Protein AF-A0A835LEV2-F1 (afdb_monomer)

InterPro domains:
  IPR011990 Tetratricopeptide-like helical domain superfamily [G3DSA:1.25.40.10] (26-145)
  IPR011990 Tetratricopeptide-like helical domain superfamily [SSF48452] (27-133)
  IPR044534 TPR repeat-containing thioredoxin TTL1-4 [PTHR46050] (74-145)

Mean predicted aligned error: 13.08 Å

Structure (mmCIF, N/CA/C/O backbone):
data_AF-A0A835LEV2-F1
#
_entry.id   AF-A0A835LEV2-F1
#
loop_
_atom_site.group_PDB
_atom_site.id
_atom_site.type_symbol
_atom_site.label_atom_id
_atom_site.label_alt_id
_atom_site.label_comp_id
_atom_site.label_asym_id
_atom_site.label_entity_id
_atom_site.label_seq_id
_atom_site.pdbx_PDB_ins_code
_atom_site.Cartn_x
_atom_site.Cartn_y
_atom_site.Cartn_z
_atom_site.occupancy
_atom_site.B_iso_or_equiv
_atom_site.auth_seq_id
_atom_site.auth_comp_id
_atom_site.auth_asym_id
_atom_site.auth_atom_id
_atom_site.pdbx_PDB_model_num
ATOM 1 N N . MET A 1 1 ? 28.311 8.799 1.403 1.00 35.75 1 MET A N 1
ATOM 2 C CA . MET A 1 1 ? 28.488 9.970 0.512 1.00 35.75 1 MET A CA 1
ATOM 3 C C . MET A 1 1 ? 27.848 9.750 -0.874 1.00 35.75 1 MET A C 1
ATOM 5 O O . MET A 1 1 ? 28.375 10.247 -1.851 1.00 35.75 1 MET A O 1
ATOM 9 N N . TYR A 1 2 ? 26.713 9.033 -0.973 1.00 31.73 2 TYR A N 1
ATOM 10 C CA . TYR A 1 2 ? 26.014 8.733 -2.245 1.00 31.73 2 TYR A CA 1
ATOM 11 C C . TYR A 1 2 ? 24.550 9.240 -2.281 1.00 31.73 2 TYR A C 1
ATOM 13 O O . TYR A 1 2 ? 23.888 9.158 -3.307 1.00 31.73 2 TYR A O 1
ATOM 21 N N . ASP A 1 3 ? 24.038 9.794 -1.174 1.00 36.94 3 ASP A N 1
ATOM 22 C CA . ASP A 1 3 ? 22.615 10.151 -0.994 1.00 36.94 3 ASP A CA 1
ATOM 23 C C . ASP A 1 3 ? 22.263 11.547 -1.566 1.00 36.94 3 ASP A C 1
ATOM 25 O O . ASP A 1 3 ? 21.181 11.780 -2.104 1.00 36.94 3 ASP A O 1
ATOM 29 N N . ILE A 1 4 ? 23.213 12.491 -1.526 1.00 36.19 4 ILE A N 1
ATOM 30 C CA . ILE A 1 4 ? 22.995 13.886 -1.957 1.00 36.19 4 ILE A CA 1
ATOM 31 C C . ILE A 1 4 ? 22.944 14.021 -3.487 1.00 36.19 4 ILE A C 1
ATOM 33 O O . ILE A 1 4 ? 22.149 14.815 -3.999 1.00 36.19 4 ILE A O 1
ATOM 37 N N . ASP A 1 5 ? 23.733 13.233 -4.223 1.00 34.56 5 ASP A N 1
ATOM 38 C CA . ASP A 1 5 ? 23.738 13.273 -5.693 1.00 34.56 5 ASP A CA 1
ATOM 39 C C . ASP A 1 5 ? 22.476 12.656 -6.295 1.00 34.56 5 ASP A C 1
ATOM 41 O O . ASP A 1 5 ? 21.936 13.191 -7.262 1.00 34.56 5 ASP A O 1
ATOM 45 N N . ILE A 1 6 ? 21.923 11.612 -5.668 1.00 45.41 6 ILE A N 1
ATOM 46 C CA . ILE A 1 6 ? 20.635 11.037 -6.070 1.00 45.41 6 ILE A CA 1
ATOM 47 C C . ILE A 1 6 ? 19.524 12.078 -5.901 1.00 45.41 6 ILE A C 1
ATOM 49 O O . ILE A 1 6 ? 18.761 12.320 -6.833 1.00 45.41 6 ILE A O 1
ATOM 53 N N . ARG A 1 7 ? 19.460 12.775 -4.758 1.00 41.97 7 ARG A N 1
ATOM 54 C CA . ARG A 1 7 ? 18.449 13.826 -4.534 1.00 41.97 7 ARG A CA 1
ATOM 55 C C . ARG A 1 7 ? 18.579 14.995 -5.512 1.00 41.97 7 ARG A C 1
ATOM 57 O O . ARG A 1 7 ? 17.553 15.514 -5.951 1.00 41.97 7 ARG A O 1
ATOM 64 N N . ARG A 1 8 ? 19.801 15.397 -5.884 1.00 39.62 8 ARG A N 1
ATOM 65 C CA . ARG A 1 8 ? 20.047 16.450 -6.890 1.00 39.62 8 ARG A CA 1
ATOM 66 C C . ARG A 1 8 ? 19.663 16.020 -8.305 1.00 39.62 8 ARG A C 1
ATOM 68 O O . ARG A 1 8 ? 19.057 16.819 -9.020 1.00 39.62 8 ARG A O 1
ATOM 75 N N . ASP A 1 9 ? 19.956 14.782 -8.697 1.00 43.81 9 ASP A N 1
ATOM 76 C CA . ASP A 1 9 ? 19.604 14.259 -10.023 1.00 43.81 9 ASP A CA 1
ATOM 77 C C . ASP A 1 9 ? 18.089 13.994 -10.144 1.00 43.81 9 ASP A C 1
ATOM 79 O O . ASP A 1 9 ? 17.478 14.294 -11.172 1.00 43.81 9 ASP A O 1
ATOM 83 N N . ILE A 1 10 ? 17.441 13.567 -9.050 1.00 49.19 10 ILE A N 1
ATOM 84 C CA . ILE A 1 10 ? 15.976 13.514 -8.914 1.00 49.19 10 ILE A CA 1
ATOM 85 C C . ILE A 1 10 ? 15.374 14.915 -9.059 1.00 49.19 10 ILE A C 1
ATOM 87 O O . ILE A 1 10 ? 14.420 15.077 -9.811 1.00 49.19 10 ILE A O 1
ATOM 91 N N . PHE A 1 11 ? 15.925 15.941 -8.399 1.00 43.81 11 PHE A N 1
ATOM 92 C CA . PHE A 1 11 ? 15.423 17.319 -8.511 1.00 43.81 11 PHE A CA 1
ATOM 93 C C . PHE A 1 11 ? 15.588 17.904 -9.922 1.00 43.81 11 PHE A C 1
ATOM 95 O O . PHE A 1 11 ? 14.694 18.596 -10.407 1.00 43.81 11 PHE A O 1
ATOM 102 N N . ARG A 1 12 ? 16.694 17.598 -10.615 1.00 47.16 12 ARG A N 1
ATOM 103 C CA . ARG A 1 12 ? 16.888 17.995 -12.021 1.00 47.16 12 ARG A CA 1
ATOM 104 C C . ARG A 1 12 ? 15.892 17.303 -12.953 1.00 47.16 12 ARG A C 1
ATOM 106 O O . ARG A 1 12 ? 15.318 17.961 -13.815 1.00 47.16 12 ARG A O 1
ATOM 113 N N . ARG A 1 13 ? 15.627 16.007 -12.757 1.00 47.91 13 ARG A N 1
ATOM 114 C CA . ARG A 1 13 ? 14.626 15.248 -13.536 1.00 47.91 13 ARG A CA 1
ATOM 115 C C . ARG A 1 13 ? 13.181 15.642 -13.203 1.00 47.91 13 ARG A C 1
ATOM 117 O O . ARG A 1 13 ? 12.327 15.600 -14.088 1.00 47.91 13 ARG A O 1
ATOM 124 N N . ARG A 1 14 ? 12.926 16.092 -11.966 1.00 45.78 14 ARG A N 1
ATOM 125 C CA . ARG A 1 14 ? 11.631 16.587 -11.461 1.00 45.78 14 ARG A CA 1
ATOM 126 C C . ARG A 1 14 ? 11.100 17.780 -12.258 1.00 45.78 14 ARG A C 1
ATOM 128 O O . ARG A 1 14 ? 9.903 17.845 -12.500 1.00 45.78 14 ARG A O 1
ATOM 135 N N . PHE A 1 15 ? 11.972 18.673 -12.733 1.00 41.31 15 PHE A N 1
ATOM 136 C CA . PHE A 1 15 ? 11.561 19.824 -13.551 1.00 41.31 15 PHE A CA 1
ATOM 137 C C . PHE A 1 15 ? 11.332 19.492 -15.031 1.00 41.31 15 PHE A C 1
ATOM 139 O O . PHE A 1 15 ? 10.466 20.092 -15.671 1.00 41.31 15 PHE A O 1
ATOM 146 N N . VAL A 1 16 ? 12.080 18.530 -15.580 1.00 47.47 16 VAL A N 1
ATOM 147 C CA . VAL A 1 16 ? 12.053 18.250 -17.024 1.00 47.47 16 VAL A CA 1
ATOM 148 C C . VAL A 1 16 ? 10.757 17.549 -17.451 1.00 47.47 16 VAL A C 1
ATOM 150 O O . VAL A 1 16 ? 10.232 17.860 -18.514 1.00 47.47 16 VAL A O 1
ATOM 153 N N . CYS A 1 17 ? 10.181 16.663 -16.629 1.00 46.12 17 CYS A N 1
ATOM 154 C CA . CYS A 1 17 ? 8.936 15.965 -16.995 1.00 46.12 17 CYS A CA 1
ATOM 155 C C . CYS A 1 17 ? 7.654 16.730 -16.627 1.00 46.12 17 CYS A C 1
ATOM 157 O O . CYS A 1 17 ? 6.663 16.635 -17.346 1.00 46.12 17 CYS A O 1
ATOM 159 N N . GLN A 1 18 ? 7.651 17.502 -15.535 1.00 43.34 18 GLN A N 1
ATOM 160 C CA . GLN A 1 18 ? 6.426 18.153 -15.050 1.00 43.34 18 GLN A CA 1
ATOM 161 C C . GLN A 1 18 ? 6.007 19.360 -15.909 1.00 43.34 18 GLN A C 1
ATOM 163 O O . GLN A 1 18 ? 4.834 19.714 -15.935 1.00 43.34 18 GLN A O 1
ATOM 168 N N . SER A 1 19 ? 6.951 19.953 -16.651 1.00 44.16 19 SER A N 1
ATOM 169 C CA . SER A 1 19 ? 6.723 21.181 -17.427 1.00 44.16 19 SER A CA 1
ATOM 170 C C . SER A 1 19 ? 6.266 20.941 -18.877 1.00 44.16 19 SER A C 1
ATOM 172 O O . SER A 1 19 ? 5.776 21.874 -19.501 1.00 44.16 19 SER A O 1
ATOM 174 N N . TYR A 1 20 ? 6.413 19.725 -19.428 1.00 43.41 20 TYR A N 1
ATOM 175 C CA . TYR A 1 20 ? 6.195 19.460 -20.867 1.00 43.41 20 TYR A CA 1
ATOM 176 C C . TYR A 1 20 ? 5.269 18.271 -21.205 1.00 43.41 20 TYR A C 1
ATOM 178 O O . TYR A 1 20 ? 4.900 18.103 -22.365 1.00 43.41 20 TYR A O 1
ATOM 186 N N . CYS A 1 21 ? 4.834 17.456 -20.237 1.00 46.91 21 CYS A N 1
ATOM 187 C CA . CYS A 1 21 ? 4.150 16.184 -20.523 1.00 46.91 21 CYS A CA 1
ATOM 188 C C . CYS A 1 21 ? 2.618 16.210 -20.371 1.00 46.91 21 CYS A C 1
ATOM 190 O O . CYS A 1 21 ? 2.044 15.260 -19.852 1.00 46.91 21 CYS A O 1
ATOM 192 N N . ASN A 1 22 ? 1.932 17.239 -20.877 1.00 47.41 22 ASN A N 1
ATOM 193 C CA . ASN A 1 22 ? 0.489 17.119 -21.152 1.00 47.41 22 ASN A CA 1
ATOM 194 C C . ASN A 1 22 ? 0.205 16.574 -22.570 1.00 47.41 22 ASN A C 1
ATOM 196 O O . ASN A 1 22 ? -0.960 16.455 -22.940 1.00 47.41 22 ASN A O 1
ATOM 200 N N . HIS A 1 23 ? 1.243 16.245 -23.362 1.00 42.75 23 HIS A N 1
ATOM 201 C CA . HIS A 1 23 ? 1.112 15.740 -24.743 1.00 42.75 23 HIS A CA 1
ATOM 202 C C . HIS A 1 23 ? 2.239 14.795 -25.227 1.00 42.75 23 HIS A C 1
ATOM 204 O O . HIS A 1 23 ? 2.373 14.569 -26.428 1.00 42.75 23 HIS A O 1
ATOM 210 N N . CYS A 1 24 ? 3.068 14.216 -24.348 1.00 47.19 24 CYS A N 1
ATOM 211 C CA . CYS A 1 24 ? 4.114 13.293 -24.805 1.00 47.19 24 CYS A CA 1
ATOM 212 C C . CYS A 1 24 ? 3.529 11.913 -25.136 1.00 47.19 24 CYS A C 1
ATOM 214 O O . CYS A 1 24 ? 3.292 11.092 -24.257 1.00 47.19 24 CYS A O 1
ATOM 216 N N . THR A 1 25 ? 3.368 11.649 -26.429 1.00 43.78 25 THR A N 1
ATOM 217 C CA . THR A 1 25 ? 2.962 10.377 -27.047 1.00 43.78 25 THR A CA 1
ATOM 218 C C . THR A 1 25 ? 4.015 9.260 -26.941 1.00 43.78 25 THR A C 1
ATOM 220 O O . THR A 1 25 ? 3.935 8.277 -27.673 1.00 43.78 25 THR A O 1
ATOM 223 N N . LEU A 1 26 ? 5.018 9.390 -26.062 1.00 51.50 26 LEU A N 1
ATOM 224 C CA . LEU A 1 26 ? 6.100 8.416 -25.905 1.00 51.50 26 LEU A CA 1
ATOM 225 C C . LEU A 1 26 ? 6.122 7.877 -24.473 1.00 51.50 26 LEU A C 1
ATOM 227 O O . LEU A 1 26 ? 6.855 8.347 -23.600 1.00 51.50 26 LEU A O 1
ATOM 231 N N . ASP A 1 27 ? 5.269 6.889 -24.249 1.00 60.62 27 ASP A N 1
ATOM 232 C CA . ASP A 1 27 ? 5.174 6.128 -23.014 1.00 60.62 27 ASP A CA 1
ATOM 233 C C . ASP A 1 27 ? 6.390 5.191 -22.883 1.00 60.62 27 ASP A C 1
ATOM 235 O O . ASP A 1 27 ? 6.358 4.034 -23.288 1.00 60.62 27 ASP A O 1
ATOM 239 N N . ASN A 1 28 ? 7.519 5.735 -22.414 1.00 69.62 28 ASN A N 1
ATOM 240 C CA . ASN A 1 28 ? 8.794 5.020 -22.303 1.00 69.62 28 ASN A CA 1
ATOM 241 C C . ASN A 1 28 ? 9.143 4.700 -20.835 1.00 69.62 28 ASN A C 1
ATOM 243 O O . ASN A 1 28 ? 8.788 5.453 -19.920 1.00 69.62 28 ASN A O 1
ATOM 247 N N . ALA A 1 29 ? 9.913 3.631 -20.604 1.00 72.50 29 ALA A N 1
ATOM 248 C CA . ALA A 1 29 ? 10.296 3.145 -19.273 1.00 72.50 29 ALA A CA 1
ATOM 249 C C . ALA A 1 29 ? 10.972 4.229 -18.404 1.00 72.50 29 ALA A C 1
ATOM 251 O O . ALA A 1 29 ? 10.763 4.305 -17.191 1.00 72.50 29 ALA A O 1
ATOM 252 N N . ALA A 1 30 ? 11.729 5.142 -19.024 1.00 72.56 30 ALA A N 1
ATOM 253 C CA . ALA A 1 30 ? 12.369 6.265 -18.338 1.00 72.56 30 ALA A CA 1
ATOM 254 C C . ALA A 1 30 ? 11.368 7.288 -17.761 1.00 72.56 30 ALA A C 1
ATOM 256 O O . ALA A 1 30 ? 11.570 7.781 -16.648 1.00 72.56 30 ALA A O 1
ATOM 257 N N . CYS A 1 31 ? 10.289 7.600 -18.487 1.00 73.56 31 CYS A N 1
ATOM 258 C CA . CYS A 1 31 ? 9.261 8.549 -18.046 1.00 73.56 31 CYS A CA 1
ATOM 259 C C . CYS A 1 31 ? 8.476 7.985 -16.860 1.00 73.56 31 CYS A C 1
ATOM 261 O O . CYS A 1 31 ? 8.312 8.673 -15.850 1.00 73.56 31 CYS A O 1
ATOM 263 N N . ARG A 1 32 ? 8.082 6.709 -16.943 1.00 74.44 32 ARG A N 1
ATOM 264 C CA . ARG A 1 32 ? 7.450 5.988 -15.831 1.00 74.44 32 ARG A CA 1
ATOM 265 C C . ARG A 1 32 ? 8.350 5.914 -14.600 1.00 74.44 32 ARG A C 1
ATOM 267 O O . ARG A 1 32 ? 7.905 6.237 -13.507 1.00 74.44 32 ARG A O 1
ATOM 274 N N . SER A 1 33 ? 9.639 5.617 -14.772 1.00 70.81 33 SER A N 1
ATOM 275 C CA . SER A 1 33 ? 10.604 5.603 -13.662 1.00 70.81 33 SER A CA 1
ATOM 276 C C . SER A 1 33 ? 10.750 6.974 -12.979 1.00 70.81 33 SER A C 1
ATOM 278 O O . SER A 1 33 ? 10.797 7.057 -11.752 1.00 70.81 33 SER A O 1
ATOM 280 N N . ASN A 1 34 ? 10.764 8.071 -13.745 1.00 76.19 34 ASN A N 1
ATOM 281 C CA . ASN A 1 34 ? 10.804 9.424 -13.177 1.00 76.19 34 ASN A CA 1
ATOM 282 C C . ASN A 1 34 ? 9.485 9.797 -12.462 1.00 76.19 34 ASN A C 1
ATOM 284 O O . ASN A 1 34 ? 9.509 10.500 -11.443 1.00 76.19 34 ASN A O 1
ATOM 288 N N . ARG A 1 35 ? 8.338 9.322 -12.970 1.00 78.12 35 ARG A N 1
ATOM 289 C CA . ARG A 1 35 ? 7.024 9.484 -12.328 1.00 78.12 35 ARG A CA 1
ATOM 290 C C . ARG A 1 35 ? 6.966 8.716 -11.008 1.00 78.12 35 ARG A C 1
ATOM 292 O O . ARG A 1 35 ? 6.646 9.325 -9.990 1.00 78.12 35 ARG A O 1
ATOM 299 N N . ALA A 1 36 ? 7.409 7.459 -10.996 1.00 76.81 36 ALA A N 1
ATOM 300 C CA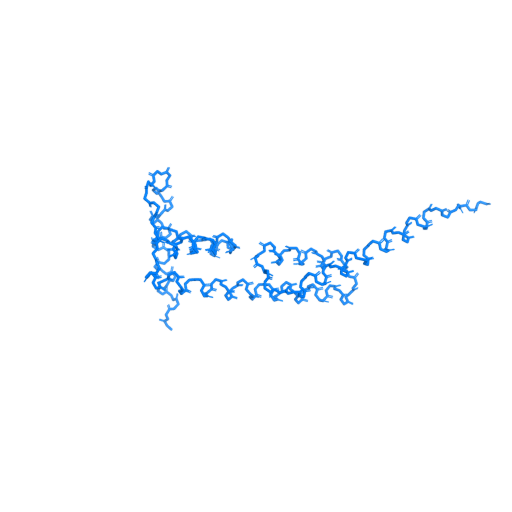 . ALA A 1 36 ? 7.518 6.638 -9.795 1.00 76.81 36 ALA A CA 1
ATOM 301 C C . ALA A 1 36 ? 8.372 7.313 -8.712 1.00 76.81 36 ALA A C 1
ATOM 303 O O . ALA A 1 36 ? 7.929 7.450 -7.576 1.00 76.81 36 ALA A O 1
ATOM 304 N N . ALA A 1 37 ? 9.547 7.848 -9.066 1.00 75.75 37 ALA A N 1
ATOM 305 C CA . ALA A 1 37 ? 10.391 8.584 -8.119 1.00 75.75 37 ALA A CA 1
ATOM 306 C C . ALA A 1 37 ? 9.681 9.812 -7.513 1.00 75.75 37 ALA A C 1
ATOM 308 O O . ALA A 1 37 ? 9.805 10.090 -6.319 1.00 75.75 37 ALA A O 1
ATOM 309 N N . SER A 1 38 ? 8.907 10.542 -8.320 1.00 76.38 38 SER A N 1
ATOM 310 C CA . 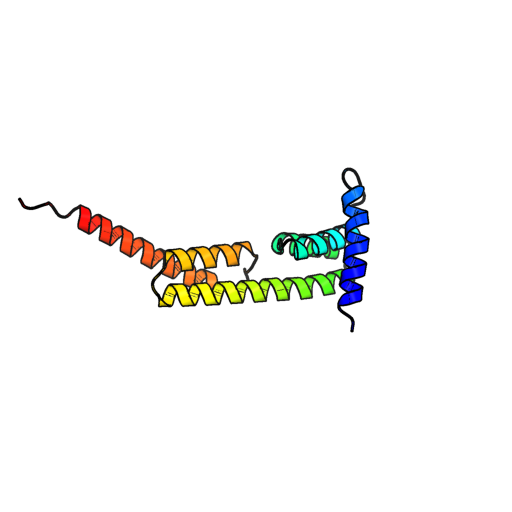SER A 1 38 ? 8.131 11.696 -7.849 1.00 76.38 38 SER A CA 1
ATOM 311 C C . SER A 1 38 ? 6.989 11.270 -6.921 1.00 76.38 38 SER A C 1
ATOM 313 O O . SER A 1 38 ? 6.770 11.906 -5.890 1.00 76.38 38 SER A O 1
ATOM 315 N N . LEU A 1 39 ? 6.299 10.176 -7.252 1.00 76.00 39 LEU A N 1
ATOM 316 C CA . LEU A 1 39 ? 5.222 9.598 -6.449 1.00 76.00 39 LEU A CA 1
ATOM 317 C C . LEU A 1 39 ? 5.727 9.075 -5.099 1.00 76.00 39 LEU A C 1
ATOM 319 O O . LEU A 1 39 ? 5.064 9.300 -4.088 1.00 76.00 39 LEU A O 1
ATOM 323 N N . THR A 1 40 ? 6.928 8.490 -5.051 1.00 72.44 40 THR A N 1
ATOM 324 C CA . THR A 1 40 ? 7.581 8.082 -3.797 1.00 72.44 40 THR A CA 1
ATOM 325 C C . THR A 1 40 ? 7.795 9.272 -2.865 1.00 72.44 40 THR A C 1
ATOM 327 O O . THR A 1 40 ? 7.475 9.190 -1.683 1.00 72.44 40 THR A O 1
ATOM 330 N N . VAL A 1 41 ? 8.254 10.418 -3.388 1.00 74.31 41 VAL A N 1
ATOM 331 C CA . VAL A 1 41 ? 8.414 11.646 -2.583 1.00 74.31 41 VAL A CA 1
ATOM 332 C C . VAL A 1 41 ? 7.065 12.232 -2.146 1.00 74.31 41 VAL A C 1
ATOM 334 O O . VAL A 1 41 ? 6.988 12.875 -1.104 1.00 74.31 41 VAL A O 1
ATOM 337 N N . LEU A 1 42 ? 5.998 12.013 -2.916 1.00 73.81 42 LEU A N 1
ATOM 338 C CA . LEU A 1 42 ? 4.634 12.410 -2.550 1.00 73.81 42 LEU A CA 1
ATOM 339 C C . LEU A 1 42 ? 3.950 11.423 -1.586 1.00 73.81 42 LEU A C 1
ATOM 341 O O . LEU A 1 42 ? 2.811 11.661 -1.197 1.00 73.81 42 LEU A O 1
ATOM 345 N N . GLY A 1 43 ? 4.605 10.316 -1.217 1.00 72.06 43 GLY A N 1
ATOM 346 C CA . GLY A 1 43 ? 4.029 9.272 -0.363 1.00 72.06 43 GLY A CA 1
ATOM 347 C C . GLY A 1 43 ? 2.997 8.375 -1.061 1.00 72.06 43 GLY A C 1
ATOM 348 O O . GLY A 1 43 ? 2.365 7.548 -0.411 1.00 72.06 43 GLY A O 1
ATOM 349 N N . ARG A 1 44 ? 2.830 8.491 -2.385 1.00 76.44 44 ARG A N 1
ATOM 350 C CA . ARG A 1 44 ? 1.893 7.686 -3.193 1.00 76.44 44 ARG A CA 1
ATOM 351 C C . ARG A 1 44 ? 2.557 6.392 -3.663 1.00 76.44 44 ARG A C 1
ATOM 353 O O . ARG A 1 44 ? 2.771 6.170 -4.852 1.00 76.44 44 ARG A O 1
ATOM 360 N N . LEU A 1 45 ? 2.924 5.546 -2.704 1.00 77.69 45 LEU A N 1
ATOM 361 C CA . LEU A 1 45 ? 3.796 4.391 -2.943 1.00 77.69 45 LEU A CA 1
ATOM 362 C C . LEU A 1 45 ? 3.150 3.315 -3.822 1.00 77.69 45 LEU A C 1
ATOM 364 O O . LEU A 1 45 ? 3.824 2.764 -4.684 1.00 77.69 45 LEU A O 1
ATOM 368 N N . ALA A 1 46 ? 1.851 3.055 -3.657 1.00 77.44 46 ALA A N 1
ATOM 369 C CA . ALA A 1 46 ? 1.138 2.053 -4.453 1.00 77.44 46 ALA A CA 1
ATOM 370 C C . ALA A 1 46 ? 1.162 2.376 -5.959 1.00 77.44 46 ALA A C 1
ATOM 372 O O . ALA A 1 46 ? 1.361 1.495 -6.793 1.00 77.44 46 ALA A O 1
ATOM 373 N N . GLU A 1 47 ? 1.012 3.652 -6.316 1.00 78.31 47 GLU A N 1
ATOM 374 C CA . GLU A 1 47 ? 1.095 4.099 -7.710 1.00 78.31 47 GLU A CA 1
ATOM 375 C C . GLU A 1 47 ? 2.533 4.095 -8.221 1.00 78.31 47 GLU A C 1
ATOM 377 O O . GLU A 1 47 ? 2.774 3.707 -9.360 1.00 78.31 47 GLU A O 1
ATOM 382 N N . ALA A 1 48 ? 3.499 4.442 -7.365 1.00 80.06 48 ALA A N 1
ATOM 383 C CA . ALA A 1 48 ? 4.910 4.331 -7.709 1.00 80.06 48 ALA A CA 1
ATOM 384 C C . ALA A 1 48 ? 5.318 2.877 -8.024 1.00 80.06 48 ALA A C 1
ATOM 386 O O . ALA A 1 48 ? 6.132 2.665 -8.921 1.00 80.06 48 ALA A O 1
ATOM 387 N N . VAL A 1 49 ? 4.748 1.880 -7.328 1.00 81.25 49 VAL A N 1
ATOM 388 C CA . VAL A 1 49 ? 5.044 0.455 -7.575 1.00 81.25 49 VAL A CA 1
ATOM 389 C C . VAL A 1 49 ? 4.521 0.067 -8.946 1.00 81.25 49 VAL A C 1
ATOM 391 O O . VAL A 1 49 ? 5.283 -0.436 -9.763 1.00 81.25 49 VAL A O 1
ATOM 394 N N . ARG A 1 50 ? 3.258 0.401 -9.230 1.00 81.88 50 ARG A N 1
ATOM 395 C CA . ARG A 1 50 ? 2.640 0.134 -10.531 1.00 81.88 50 ARG A CA 1
ATOM 396 C C . ARG A 1 50 ? 3.409 0.761 -11.691 1.00 81.88 50 ARG A C 1
ATOM 398 O O . ARG A 1 50 ? 3.612 0.114 -12.711 1.00 81.88 50 ARG A O 1
ATOM 405 N N . ASP A 1 51 ? 3.847 2.007 -11.532 1.00 79.50 51 ASP A N 1
ATOM 406 C CA . ASP A 1 51 ? 4.639 2.701 -12.548 1.00 79.50 51 ASP A CA 1
ATOM 407 C C . ASP A 1 51 ? 5.976 2.011 -12.810 1.00 79.50 51 ASP A C 1
ATOM 409 O O . ASP A 1 51 ? 6.424 1.932 -13.956 1.00 79.50 51 ASP A O 1
ATOM 413 N N . CYS A 1 52 ? 6.622 1.519 -11.754 1.00 79.75 52 CYS A N 1
ATOM 414 C CA . CYS A 1 52 ? 7.841 0.742 -11.881 1.00 79.75 52 CYS A CA 1
ATOM 415 C C . CYS A 1 52 ? 7.582 -0.622 -12.537 1.00 79.75 52 CYS A C 1
ATOM 417 O O . CYS A 1 52 ? 8.349 -0.996 -13.417 1.00 79.75 52 CYS A O 1
ATOM 419 N N . ASP A 1 53 ? 6.503 -1.329 -12.194 1.00 83.06 53 ASP A N 1
ATOM 420 C CA . ASP A 1 53 ? 6.145 -2.612 -12.817 1.00 83.06 53 ASP A CA 1
ATOM 421 C C . ASP A 1 53 ? 5.871 -2.456 -14.320 1.00 83.06 53 ASP A C 1
ATOM 423 O O . ASP A 1 53 ? 6.396 -3.211 -15.139 1.00 83.06 53 ASP A O 1
ATOM 427 N N . GLU A 1 54 ? 5.121 -1.422 -14.710 1.00 82.75 54 GLU A N 1
ATOM 428 C CA . GLU A 1 54 ? 4.902 -1.091 -16.122 1.00 82.75 54 GLU A CA 1
ATOM 429 C C . GLU A 1 54 ? 6.219 -0.705 -16.824 1.00 82.75 54 GLU A C 1
ATOM 431 O O . GLU A 1 54 ? 6.419 -1.024 -17.996 1.00 82.75 54 GLU A O 1
ATOM 436 N N . ALA A 1 55 ? 7.153 -0.055 -16.121 1.00 81.62 55 ALA A N 1
ATOM 437 C CA . ALA A 1 55 ? 8.473 0.253 -16.669 1.00 81.62 55 ALA A CA 1
ATOM 438 C C . ALA A 1 55 ? 9.342 -1.003 -16.871 1.00 81.62 55 ALA A C 1
ATOM 440 O O . ALA A 1 55 ? 10.046 -1.068 -17.878 1.00 81.62 55 ALA A O 1
ATOM 441 N N . VAL A 1 56 ? 9.272 -1.997 -15.973 1.00 83.31 56 VAL A N 1
ATOM 442 C CA . VAL A 1 56 ? 9.920 -3.312 -16.170 1.00 83.31 56 VAL A CA 1
ATOM 443 C C . VAL A 1 56 ? 9.306 -4.036 -17.360 1.00 83.31 56 VAL A C 1
ATOM 445 O O . VAL A 1 56 ? 10.027 -4.662 -18.131 1.00 83.31 56 VAL A O 1
ATOM 448 N N . TRP A 1 57 ? 7.985 -3.948 -17.521 1.00 83.75 57 TRP A N 1
ATOM 449 C CA . TRP A 1 57 ? 7.296 -4.590 -18.636 1.00 83.75 57 TRP A CA 1
ATOM 450 C C . TRP A 1 57 ? 7.732 -4.016 -19.991 1.00 83.75 57 TRP A C 1
ATOM 452 O O . TRP A 1 57 ? 7.905 -4.766 -20.948 1.00 83.75 57 TRP A O 1
ATOM 462 N N . LEU A 1 58 ? 7.960 -2.700 -20.060 1.00 80.56 58 LEU A N 1
ATOM 463 C CA . LEU A 1 58 ? 8.482 -2.042 -21.258 1.00 80.56 58 LEU A CA 1
ATOM 464 C C . LEU A 1 58 ? 9.955 -2.361 -21.538 1.00 80.56 58 LEU A C 1
ATOM 466 O O . LEU A 1 58 ? 10.317 -2.588 -22.691 1.00 80.56 58 LEU A O 1
ATOM 470 N N . ASP A 1 59 ? 10.806 -2.326 -20.511 1.00 79.94 59 ASP A N 1
ATOM 471 C CA . ASP A 1 59 ? 12.234 -2.620 -20.639 1.00 79.94 59 ASP A CA 1
ATOM 472 C C . ASP A 1 59 ? 12.728 -3.471 -19.458 1.00 79.94 59 ASP A C 1
ATOM 474 O O . ASP A 1 59 ? 13.149 -2.940 -18.420 1.00 79.94 59 ASP A O 1
ATOM 478 N N . PRO A 1 60 ? 12.740 -4.806 -19.622 1.00 78.81 60 PRO A N 1
ATOM 479 C CA . PRO A 1 60 ? 13.228 -5.721 -18.595 1.00 78.81 60 PRO A CA 1
ATOM 480 C C . PRO A 1 60 ? 14.713 -5.524 -18.256 1.00 78.81 60 PRO A C 1
ATOM 482 O O . PRO A 1 60 ? 15.145 -5.868 -17.152 1.00 78.81 60 PRO A O 1
ATOM 485 N N . GLY A 1 61 ? 15.498 -4.971 -19.191 1.00 81.75 61 GLY A N 1
ATOM 486 C CA . GLY A 1 61 ? 16.927 -4.704 -19.038 1.00 81.75 61 GLY A CA 1
ATOM 487 C C . GLY A 1 61 ? 17.232 -3.431 -18.250 1.00 81.75 61 GLY A C 1
ATOM 488 O O . GLY A 1 61 ? 18.395 -3.176 -17.916 1.00 81.75 61 GLY A O 1
ATOM 489 N N . TYR A 1 62 ? 16.214 -2.638 -17.903 1.00 76.69 62 TYR A N 1
ATOM 490 C CA . TYR A 1 62 ? 16.409 -1.365 -17.230 1.00 76.69 62 TYR A CA 1
ATOM 491 C C . TYR A 1 62 ? 16.742 -1.558 -15.743 1.00 76.69 62 TYR A C 1
ATOM 493 O O . TYR A 1 62 ? 15.894 -1.502 -14.850 1.00 76.69 62 TYR A O 1
ATOM 501 N N . SER A 1 63 ? 18.034 -1.739 -15.456 1.00 75.06 63 SER A N 1
ATOM 502 C C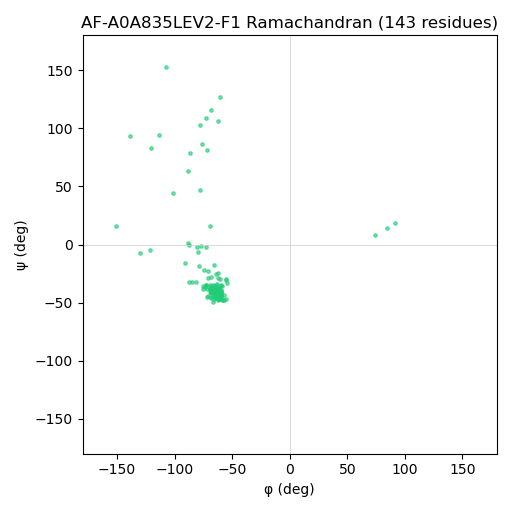A . SER A 1 63 ? 18.572 -2.073 -14.125 1.00 75.06 63 SER A CA 1
ATOM 503 C C . SER A 1 63 ? 18.161 -1.076 -13.038 1.00 75.06 63 SER A C 1
ATOM 505 O O . SER A 1 63 ? 18.016 -1.429 -11.868 1.00 75.06 63 SER A O 1
ATOM 507 N N . ARG A 1 64 ? 17.951 0.186 -13.426 1.00 72.12 64 ARG A N 1
ATOM 508 C CA . ARG A 1 64 ? 17.543 1.250 -12.511 1.00 72.12 64 ARG A CA 1
ATOM 509 C C . ARG A 1 64 ? 16.130 1.027 -11.965 1.00 72.12 64 ARG A C 1
ATOM 511 O O . ARG A 1 64 ? 15.897 1.347 -10.806 1.00 72.12 64 ARG A O 1
ATOM 518 N N . VAL A 1 65 ? 15.201 0.472 -12.749 1.00 74.06 65 VAL A N 1
ATOM 519 C CA . VAL A 1 65 ? 13.830 0.207 -12.272 1.00 74.06 65 VAL A CA 1
ATOM 520 C C . VAL A 1 65 ? 13.818 -0.901 -11.231 1.00 74.06 65 VAL A C 1
ATOM 522 O O . VAL A 1 65 ? 13.147 -0.754 -10.217 1.00 74.06 65 VAL A O 1
ATOM 525 N N . HIS A 1 66 ? 14.637 -1.938 -11.399 1.00 76.69 66 HIS A N 1
ATOM 526 C CA . HIS A 1 66 ? 14.798 -2.985 -10.383 1.00 76.69 66 HIS A CA 1
ATOM 527 C C . HIS A 1 66 ? 15.311 -2.426 -9.047 1.00 76.69 66 HIS A C 1
ATOM 529 O O . HIS A 1 66 ? 14.801 -2.782 -7.987 1.00 76.69 66 HIS A O 1
ATOM 535 N N . GLN A 1 67 ? 16.266 -1.486 -9.083 1.00 78.75 67 GLN A N 1
ATOM 536 C CA . GLN A 1 67 ? 16.731 -0.787 -7.876 1.00 78.75 67 GLN A CA 1
ATOM 537 C C . GLN A 1 67 ? 15.619 0.049 -7.221 1.00 78.75 67 GLN A C 1
ATOM 539 O O . GLN A 1 67 ? 15.478 0.040 -5.997 1.00 78.75 67 GLN A O 1
ATOM 544 N N . TRP A 1 68 ? 14.808 0.747 -8.023 1.00 77.94 68 TRP A N 1
ATOM 545 C CA . TRP A 1 68 ? 13.664 1.512 -7.522 1.00 77.9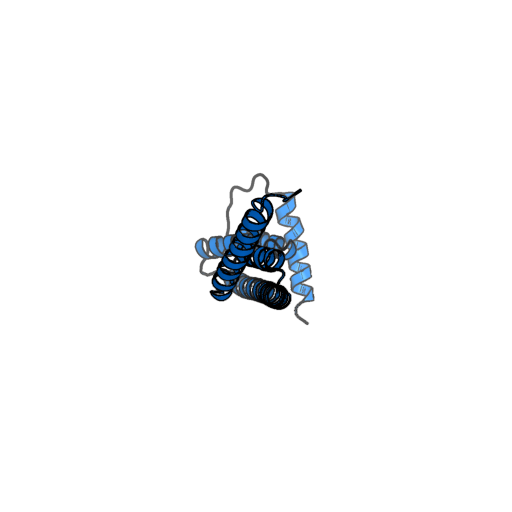4 68 TRP A CA 1
ATOM 546 C C . TRP A 1 68 ? 12.578 0.619 -6.923 1.00 77.94 68 TRP A C 1
ATOM 548 O O . TRP A 1 68 ? 12.082 0.940 -5.846 1.00 77.94 68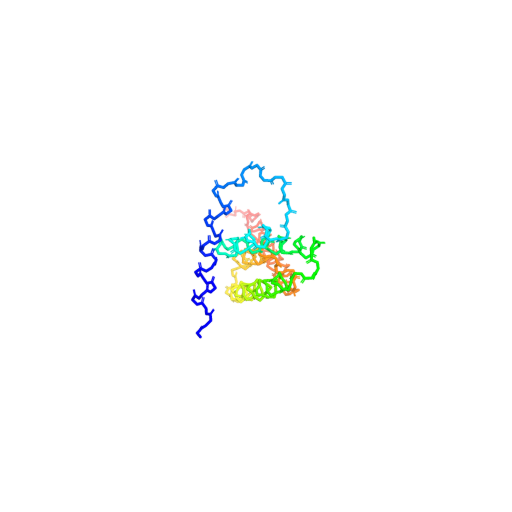 TRP A O 1
ATOM 558 N N . LEU A 1 69 ? 12.246 -0.504 -7.565 1.00 80.56 69 LEU A N 1
ATOM 559 C CA . LEU A 1 69 ? 11.289 -1.486 -7.048 1.00 80.56 69 LEU A CA 1
ATOM 560 C C . LEU A 1 69 ? 11.721 -2.018 -5.689 1.00 80.56 69 LEU A C 1
ATOM 562 O O . LEU A 1 69 ? 10.931 -1.990 -4.750 1.00 80.56 69 LEU A O 1
ATOM 566 N N . ALA A 1 70 ? 12.987 -2.421 -5.555 1.00 81.75 70 ALA A N 1
ATOM 567 C CA . ALA A 1 70 ? 13.522 -2.899 -4.286 1.00 81.75 70 ALA A CA 1
ATOM 568 C C . ALA A 1 70 ? 13.412 -1.831 -3.185 1.00 81.75 70 ALA A C 1
ATOM 570 O O . ALA A 1 70 ? 12.909 -2.107 -2.096 1.00 81.75 70 ALA A O 1
ATOM 571 N N . SER A 1 71 ? 13.820 -0.591 -3.476 1.00 81.94 71 SER A N 1
ATOM 572 C CA . SER A 1 71 ? 13.712 0.516 -2.518 1.00 81.94 71 SER A CA 1
ATOM 573 C C . SER A 1 71 ? 12.260 0.811 -2.131 1.00 81.94 71 SER A C 1
ATOM 575 O O . SER A 1 71 ? 11.976 1.105 -0.970 1.00 81.94 71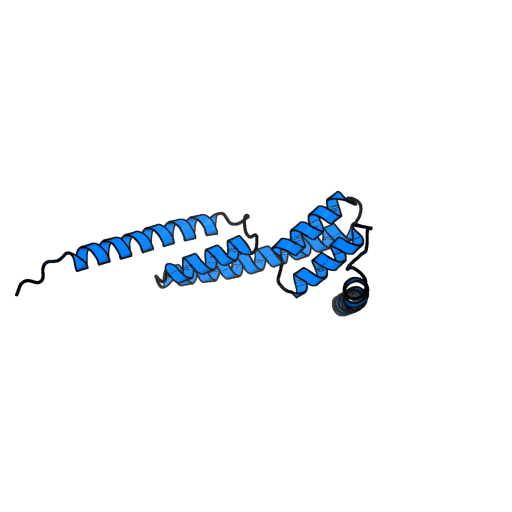 SER A O 1
ATOM 577 N N . LEU A 1 72 ? 11.341 0.723 -3.086 1.00 80.38 72 LEU A N 1
ATOM 578 C CA . LEU A 1 72 ? 9.935 1.026 -2.879 1.00 80.38 72 LEU A CA 1
ATOM 579 C C . LEU A 1 72 ? 9.202 -0.080 -2.113 1.00 80.38 72 LEU A C 1
ATOM 581 O O . LEU A 1 72 ? 8.388 0.209 -1.235 1.00 80.38 72 LEU A O 1
ATOM 585 N N . HIS A 1 73 ? 9.523 -1.341 -2.390 1.00 81.75 73 HIS A N 1
ATOM 586 C CA . HIS A 1 73 ? 9.056 -2.480 -1.605 1.00 81.75 73 HIS A CA 1
ATOM 587 C C . HIS A 1 73 ? 9.551 -2.398 -0.160 1.00 81.75 73 HIS A C 1
ATOM 589 O O . HIS A 1 73 ? 8.762 -2.555 0.762 1.00 81.75 73 HIS A O 1
ATOM 595 N N . LEU A 1 74 ? 10.819 -2.052 0.068 1.00 82.31 74 LEU A N 1
ATOM 596 C CA . LEU A 1 74 ? 11.321 -1.844 1.431 1.00 82.31 74 LEU A CA 1
ATOM 597 C C . LEU A 1 74 ? 10.553 -0.736 2.162 1.00 82.31 74 LEU A C 1
ATOM 599 O O . LEU A 1 74 ? 10.146 -0.915 3.307 1.00 82.31 74 LEU A O 1
ATOM 603 N N . HIS A 1 75 ? 10.299 0.388 1.490 1.00 81.31 75 HIS A N 1
ATOM 604 C CA . HIS A 1 75 ? 9.582 1.509 2.095 1.00 81.31 75 HIS A CA 1
ATOM 605 C C . HIS A 1 75 ? 8.112 1.177 2.408 1.00 81.31 75 HIS A C 1
ATOM 607 O O . HIS A 1 75 ? 7.597 1.548 3.462 1.00 81.31 75 HIS A O 1
ATOM 613 N N . THR A 1 76 ? 7.430 0.463 1.509 1.00 79.62 76 THR A N 1
ATOM 614 C CA . THR A 1 76 ? 6.048 0.002 1.734 1.00 79.62 76 THR A CA 1
ATOM 615 C C . THR A 1 76 ? 5.966 -1.018 2.866 1.00 79.62 76 THR A C 1
ATOM 617 O O . THR A 1 76 ? 5.090 -0.889 3.718 1.00 79.62 76 THR A O 1
ATOM 620 N N . LEU A 1 77 ? 6.905 -1.969 2.941 1.00 81.12 77 LEU A N 1
ATOM 621 C CA . LEU A 1 77 ? 6.996 -2.928 4.047 1.00 81.12 77 LEU A CA 1
ATOM 622 C C . LEU A 1 77 ? 7.212 -2.225 5.393 1.00 81.12 77 LEU A C 1
ATOM 624 O O . LEU A 1 77 ? 6.533 -2.546 6.362 1.00 81.12 77 LEU A O 1
ATOM 628 N N . GLN A 1 78 ? 8.103 -1.235 5.452 1.00 83.75 78 GLN A N 1
ATOM 629 C CA . GLN A 1 78 ? 8.406 -0.529 6.697 1.00 83.75 78 GLN A CA 1
ATOM 630 C C . GLN A 1 78 ? 7.226 0.317 7.199 1.00 83.75 78 GLN A C 1
ATOM 632 O O . GLN A 1 78 ? 6.937 0.342 8.396 1.00 83.75 78 GLN A O 1
ATOM 637 N N . LEU A 1 79 ? 6.499 0.976 6.291 1.00 80.69 79 LEU A N 1
ATOM 638 C CA . LEU A 1 79 ? 5.256 1.670 6.642 1.00 80.69 79 LEU A CA 1
ATOM 639 C C . LEU A 1 79 ? 4.172 0.699 7.101 1.00 80.69 79 LEU A C 1
ATOM 641 O O . LEU A 1 79 ? 3.492 0.961 8.091 1.00 80.69 79 LEU A O 1
ATOM 645 N N . ALA A 1 80 ? 4.020 -0.427 6.407 1.00 79.75 80 ALA A N 1
ATOM 646 C CA . ALA A 1 80 ? 3.065 -1.457 6.783 1.00 79.75 80 ALA A CA 1
ATOM 647 C C . ALA A 1 80 ? 3.342 -2.004 8.187 1.00 79.75 80 ALA A C 1
ATOM 649 O O . ALA A 1 80 ? 2.419 -2.119 8.989 1.00 79.75 80 ALA A O 1
ATOM 650 N N . GLU A 1 81 ? 4.606 -2.275 8.510 1.00 82.31 81 GLU A N 1
ATOM 651 C CA . GLU A 1 81 ? 5.024 -2.721 9.838 1.00 82.31 81 GLU A CA 1
ATOM 652 C C . GLU A 1 81 ? 4.728 -1.661 10.910 1.00 82.31 81 GLU A C 1
ATOM 654 O O . GLU A 1 81 ? 4.218 -1.978 11.985 1.00 82.31 81 GLU A O 1
ATOM 659 N N . GLN A 1 82 ? 4.960 -0.380 10.609 1.00 85.31 82 GLN A N 1
ATOM 660 C CA . GLN A 1 82 ? 4.611 0.712 11.517 1.00 85.31 82 GLN A CA 1
ATOM 661 C C . GLN A 1 82 ? 3.099 0.773 11.793 1.00 85.31 82 GLN A C 1
ATOM 663 O O . GLN A 1 82 ? 2.690 0.926 12.947 1.00 85.31 82 GLN A O 1
ATOM 668 N N . HIS A 1 83 ? 2.266 0.663 10.755 1.00 83.56 83 HIS A N 1
ATOM 669 C CA . HIS A 1 83 ? 0.809 0.637 10.902 1.00 83.56 83 HIS A CA 1
ATOM 670 C C . HIS A 1 83 ? 0.325 -0.623 11.627 1.00 83.56 83 HIS A C 1
ATOM 672 O O . HIS A 1 83 ? -0.574 -0.538 12.464 1.00 83.56 83 HIS A O 1
ATOM 678 N N . LEU A 1 84 ? 0.952 -1.776 11.378 1.00 81.06 84 LEU A N 1
ATOM 679 C CA . LEU A 1 84 ? 0.654 -3.017 12.085 1.00 81.06 84 LEU A CA 1
ATOM 680 C C . LEU A 1 84 ? 0.939 -2.875 13.583 1.00 81.06 84 LEU A C 1
ATOM 682 O O . LEU A 1 84 ? 0.074 -3.196 14.389 1.00 81.06 84 LEU A O 1
ATOM 686 N N . ASN A 1 85 ? 2.091 -2.324 13.965 1.00 84.88 85 ASN A N 1
ATOM 687 C CA . ASN A 1 85 ? 2.419 -2.098 15.374 1.00 84.88 85 ASN A CA 1
ATOM 688 C C . ASN A 1 85 ? 1.404 -1.172 16.061 1.00 84.88 85 ASN A C 1
ATOM 690 O O . ASN A 1 85 ? 0.926 -1.487 17.149 1.00 84.88 85 ASN A O 1
ATOM 694 N N . LYS A 1 86 ? 0.984 -0.085 15.398 1.00 84.00 86 LYS A N 1
ATOM 695 C CA . LYS A 1 86 ? -0.088 0.790 15.910 1.00 84.00 86 LYS A CA 1
ATOM 696 C C . LYS A 1 86 ? -1.426 0.065 16.043 1.00 84.00 86 LYS A C 1
ATOM 698 O O . LYS A 1 86 ? -2.147 0.290 17.011 1.00 84.00 86 LYS A O 1
ATOM 703 N N . CYS A 1 87 ? -1.757 -0.797 15.084 1.00 81.94 87 CYS A N 1
ATOM 704 C CA . CYS A 1 87 ? -2.956 -1.626 15.131 1.00 81.94 87 CYS A CA 1
ATOM 705 C C . CYS A 1 87 ? -2.918 -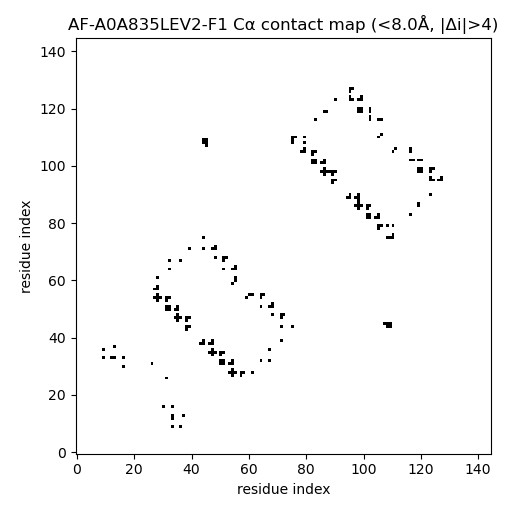2.578 16.338 1.00 81.94 87 CYS A C 1
ATOM 707 O O . CYS A 1 87 ? -3.871 -2.613 17.114 1.00 81.94 87 CYS A O 1
ATOM 709 N N . LEU A 1 88 ? -1.797 -3.273 16.556 1.00 82.56 88 LEU A N 1
ATOM 710 C CA . LEU A 1 88 ? -1.586 -4.146 17.715 1.00 82.56 88 LEU A CA 1
ATOM 711 C C . LEU A 1 88 ? -1.688 -3.372 19.041 1.00 82.56 88 LEU A C 1
ATOM 713 O O . LEU A 1 88 ? -2.337 -3.837 19.979 1.00 82.56 88 LEU A O 1
ATOM 717 N N . ASP A 1 89 ? -1.105 -2.174 19.119 1.00 85.69 89 ASP A N 1
ATOM 718 C CA . ASP A 1 89 ? -1.215 -1.311 20.298 1.00 85.69 89 ASP A CA 1
ATOM 719 C C . ASP A 1 89 ? -2.661 -0.869 20.561 1.00 85.69 89 ASP A C 1
ATOM 721 O O . ASP A 1 89 ? -3.128 -0.931 21.701 1.00 85.69 89 ASP A O 1
ATOM 725 N N . ALA A 1 90 ? -3.399 -0.482 19.518 1.00 82.69 90 ALA A N 1
ATOM 726 C CA . ALA A 1 90 ? -4.810 -0.126 19.632 1.00 82.69 90 ALA A CA 1
ATOM 727 C C . ALA A 1 90 ? -5.670 -1.321 20.080 1.00 82.69 90 ALA A C 1
ATOM 729 O O . ALA A 1 90 ? -6.551 -1.155 20.927 1.00 82.69 90 ALA A O 1
ATOM 730 N N . MET A 1 91 ? -5.372 -2.536 19.600 1.00 79.56 91 MET A N 1
ATOM 731 C CA . MET A 1 91 ? -6.024 -3.761 20.078 1.00 79.56 91 MET A CA 1
ATOM 732 C C . MET A 1 91 ? -5.739 -4.027 21.557 1.00 79.56 91 MET A C 1
ATOM 734 O O . MET A 1 91 ? -6.647 -4.398 22.296 1.00 79.56 91 MET A O 1
ATOM 738 N N . ARG A 1 92 ? -4.508 -3.782 22.023 1.00 81.12 92 ARG A N 1
ATOM 739 C CA . ARG A 1 92 ? -4.144 -3.934 23.440 1.00 81.12 92 ARG A CA 1
ATOM 740 C C . ARG A 1 92 ? -4.902 -2.963 24.350 1.00 81.12 92 ARG A C 1
ATOM 742 O O . ARG A 1 92 ? -5.234 -3.322 25.475 1.00 81.12 92 ARG A O 1
ATOM 749 N N . ILE A 1 93 ? -5.175 -1.750 23.872 1.00 83.88 93 ILE A N 1
ATOM 750 C CA . ILE A 1 93 ? -5.954 -0.729 24.595 1.00 83.88 93 ILE A CA 1
ATOM 751 C C . ILE A 1 93 ? -7.469 -1.010 24.502 1.00 83.88 93 ILE A C 1
ATOM 753 O O . ILE A 1 93 ? -8.245 -0.513 25.316 1.00 83.88 93 ILE A O 1
ATOM 757 N N . GLY A 1 94 ? -7.898 -1.836 23.542 1.00 79.94 94 GLY A N 1
ATOM 758 C CA . GLY A 1 94 ? -9.304 -2.137 23.274 1.00 79.94 94 GLY A CA 1
ATOM 759 C C . GLY A 1 94 ? -9.998 -1.117 22.364 1.00 79.94 94 GLY A C 1
ATOM 760 O O . GLY A 1 94 ? -11.225 -1.121 22.269 1.00 79.94 94 GLY A O 1
ATOM 761 N N . ASP A 1 95 ? -9.245 -0.251 21.675 1.00 83.06 95 ASP A N 1
ATOM 762 C CA . ASP A 1 95 ? -9.786 0.652 20.654 1.00 83.06 95 ASP A CA 1
ATOM 763 C C . ASP A 1 95 ? -9.829 -0.040 19.284 1.00 83.06 95 ASP A C 1
ATOM 765 O O . ASP A 1 95 ? -9.004 0.170 18.388 1.00 83.06 95 ASP A O 1
ATOM 769 N N . TRP A 1 96 ? -10.845 -0.884 19.124 1.00 81.88 96 TRP A N 1
ATOM 770 C CA . TRP A 1 96 ? -11.059 -1.678 17.915 1.00 81.88 96 TRP A CA 1
ATOM 771 C C . TRP A 1 96 ? -11.353 -0.824 16.671 1.00 81.88 96 TRP A C 1
ATOM 773 O O . TRP A 1 96 ? -11.069 -1.257 15.554 1.00 81.88 96 TRP A O 1
ATOM 783 N N . LYS A 1 97 ? -11.886 0.400 16.830 1.00 82.44 97 LYS A N 1
ATOM 784 C CA . LYS A 1 97 ? -12.157 1.305 15.695 1.00 82.44 97 LYS A CA 1
ATOM 785 C C . LYS A 1 97 ? -10.858 1.853 15.114 1.00 82.44 97 LYS A C 1
ATOM 787 O O . LYS A 1 97 ? -10.696 1.873 13.893 1.00 82.44 97 LYS A O 1
ATOM 792 N N . SER A 1 98 ? -9.941 2.284 15.978 1.00 83.31 98 SER A N 1
ATOM 793 C CA . SER A 1 98 ? -8.627 2.773 15.555 1.00 83.31 98 SER A CA 1
ATOM 794 C C . SER A 1 98 ? -7.763 1.644 14.993 1.00 83.31 98 SER A C 1
ATOM 796 O O . SER A 1 98 ? -7.163 1.824 13.936 1.00 83.31 98 SER A O 1
ATOM 798 N N . ALA A 1 99 ? -7.784 0.455 15.609 1.00 80.56 99 ALA A N 1
ATOM 799 C CA . ALA A 1 99 ? -7.096 -0.732 15.090 1.00 80.56 99 ALA A CA 1
ATOM 800 C C . ALA A 1 99 ? -7.548 -1.087 13.659 1.00 80.56 99 ALA A C 1
ATOM 802 O O . ALA A 1 99 ? -6.729 -1.259 12.756 1.00 80.56 99 ALA A O 1
ATOM 803 N N . MET A 1 100 ? -8.864 -1.114 13.422 1.00 82.19 100 MET A N 1
ATOM 804 C CA . MET A 1 100 ? -9.428 -1.366 12.094 1.00 82.19 100 MET A CA 1
ATOM 805 C C . MET A 1 100 ? -9.003 -0.303 11.069 1.00 82.19 100 MET A C 1
ATOM 807 O O . MET A 1 100 ? -8.623 -0.656 9.952 1.00 82.19 100 MET A O 1
ATOM 811 N N . ARG A 1 101 ? -9.025 0.984 11.449 1.00 83.81 101 ARG A N 1
ATOM 812 C CA . ARG A 1 101 ? -8.609 2.096 10.579 1.00 83.81 101 ARG A CA 1
ATOM 813 C C . ARG A 1 101 ? -7.139 1.981 10.176 1.00 83.81 101 ARG A C 1
ATOM 815 O O . ARG A 1 101 ? -6.828 2.138 9.001 1.00 83.81 101 ARG A O 1
ATOM 822 N N . GLU A 1 102 ? -6.246 1.716 11.126 1.00 82.00 102 GLU A N 1
ATOM 823 C CA . GLU A 1 102 ? -4.813 1.545 10.844 1.00 82.00 102 GLU A CA 1
ATOM 824 C C . GLU A 1 102 ? -4.565 0.335 9.928 1.00 82.00 102 GLU A C 1
ATOM 826 O O . GLU A 1 102 ? -3.757 0.415 9.003 1.00 82.00 102 GLU A O 1
ATOM 831 N N . GLY A 1 103 ? -5.326 -0.751 10.111 1.00 79.50 103 GLY A N 1
ATOM 832 C CA . GLY A 1 103 ? -5.308 -1.901 9.205 1.00 79.50 103 GLY A CA 1
ATOM 833 C C . GLY A 1 103 ? -5.732 -1.556 7.771 1.00 79.50 103 GLY A C 1
ATOM 834 O O . GLY A 1 103 ? -5.071 -1.970 6.820 1.00 79.50 103 GLY A O 1
ATOM 835 N N . ASP A 1 104 ? -6.787 -0.753 7.601 1.00 81.25 104 ASP A N 1
ATOM 836 C CA . ASP A 1 104 ? -7.240 -0.290 6.280 1.00 81.25 104 ASP A CA 1
ATOM 837 C C . ASP A 1 104 ? -6.209 0.605 5.587 1.00 81.25 104 ASP A C 1
ATOM 839 O O . ASP A 1 104 ? -5.978 0.471 4.385 1.00 81.25 104 ASP A O 1
ATOM 843 N N . VAL A 1 105 ? -5.553 1.491 6.343 1.00 82.06 105 VAL A N 1
ATOM 844 C CA . VAL A 1 105 ? -4.481 2.350 5.820 1.00 82.06 105 VAL A CA 1
ATOM 845 C C . VAL A 1 105 ? -3.291 1.511 5.354 1.00 82.06 105 VAL A C 1
ATOM 847 O O . VAL A 1 105 ? -2.761 1.758 4.271 1.00 82.06 105 VAL A O 1
ATOM 850 N N . ALA A 1 106 ? -2.908 0.483 6.114 1.00 78.44 106 ALA A N 1
ATOM 851 C CA . ALA A 1 106 ? -1.841 -0.431 5.718 1.00 78.44 106 ALA A CA 1
ATOM 852 C C . ALA A 1 106 ? -2.183 -1.188 4.421 1.00 78.44 106 ALA A C 1
ATOM 854 O O . ALA A 1 106 ? -1.360 -1.254 3.506 1.00 78.44 106 ALA A O 1
ATOM 855 N N . ILE A 1 107 ? -3.412 -1.703 4.291 1.00 76.88 107 ILE A N 1
ATOM 856 C CA . ILE A 1 107 ? -3.867 -2.385 3.068 1.00 76.88 107 ILE A CA 1
ATOM 857 C C . ILE A 1 107 ? -3.876 -1.415 1.877 1.00 76.88 107 ILE A C 1
ATOM 859 O O . ILE A 1 107 ? -3.352 -1.748 0.814 1.00 76.88 107 ILE A O 1
ATOM 863 N N . ALA A 1 108 ? -4.395 -0.195 2.055 1.00 73.38 108 ALA A N 1
ATOM 864 C CA . ALA A 1 108 ? -4.401 0.839 1.018 1.00 73.38 108 ALA A CA 1
ATOM 865 C C . ALA A 1 108 ? -2.984 1.268 0.590 1.00 73.38 108 ALA A C 1
ATOM 867 O O . ALA A 1 108 ? -2.771 1.630 -0.567 1.00 73.38 108 ALA A O 1
ATOM 868 N N . ALA A 1 109 ? -2.000 1.179 1.491 1.00 69.56 109 ALA A N 1
ATOM 869 C CA . ALA A 1 109 ? -0.589 1.409 1.185 1.00 69.56 109 ALA A CA 1
ATOM 870 C C . ALA A 1 109 ? 0.062 0.274 0.364 1.00 69.56 109 ALA A C 1
ATOM 872 O O . ALA A 1 109 ? 1.226 0.391 -0.019 1.00 69.56 109 ALA A O 1
ATOM 873 N N . GLY A 1 110 ? -0.678 -0.799 0.057 1.00 67.56 110 GLY A N 1
ATOM 874 C CA . GLY A 1 110 ? -0.210 -1.928 -0.749 1.00 67.56 110 GLY A CA 1
ATOM 875 C C . GLY A 1 110 ? 0.402 -3.067 0.065 1.00 67.56 110 GLY A C 1
ATOM 876 O O . GLY A 1 110 ? 1.117 -3.899 -0.489 1.00 67.56 110 GLY A O 1
ATOM 877 N N . ALA A 1 111 ? 0.130 -3.134 1.371 1.00 67.88 111 ALA A N 1
ATOM 878 C CA . ALA A 1 111 ? 0.694 -4.125 2.287 1.00 67.88 111 ALA A CA 1
ATOM 879 C C . ALA A 1 111 ? 0.031 -5.518 2.204 1.00 67.88 111 ALA A C 1
ATOM 881 O O . ALA A 1 111 ? -0.289 -6.125 3.226 1.00 67.88 111 ALA A O 1
ATOM 882 N N . TYR A 1 112 ? -0.173 -6.058 1.000 1.00 64.38 112 TYR A N 1
ATOM 883 C CA . TYR A 1 112 ? -0.821 -7.367 0.816 1.00 64.38 112 TYR A CA 1
ATOM 884 C C . TYR A 1 112 ? 0.000 -8.539 1.381 1.00 64.38 112 TYR A C 1
ATOM 886 O O . TYR A 1 112 ? -0.543 -9.613 1.628 1.00 64.38 112 TYR A O 1
ATOM 894 N N . SER A 1 113 ? 1.296 -8.325 1.627 1.00 66.00 113 SER A N 1
ATOM 895 C CA . SER A 1 113 ? 2.239 -9.341 2.107 1.00 66.00 113 SER A CA 1
ATOM 896 C C . SER A 1 113 ? 2.132 -9.670 3.602 1.00 66.00 113 SER A C 1
ATOM 898 O O . SER A 1 113 ? 2.876 -10.529 4.068 1.00 66.00 113 SER A O 1
ATOM 900 N N . PHE A 1 114 ? 1.238 -9.023 4.364 1.00 68.94 114 PHE A N 1
ATOM 901 C CA . PHE A 1 114 ? 1.087 -9.250 5.809 1.00 68.94 114 PHE A CA 1
ATOM 902 C C . PHE A 1 114 ? -0.271 -9.892 6.148 1.00 68.94 114 PHE A C 1
ATOM 904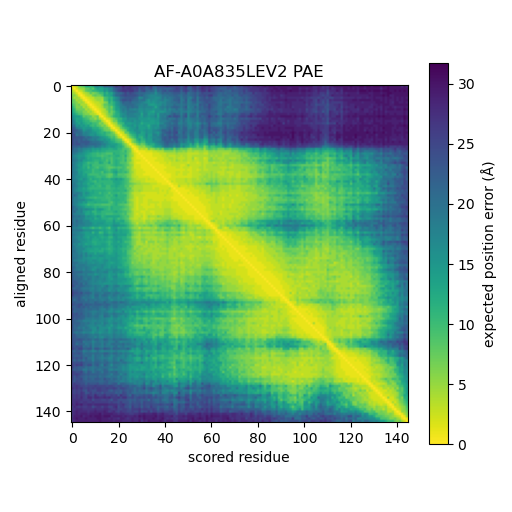 O O . PHE A 1 114 ? -1.250 -9.180 6.386 1.00 68.94 114 PHE A O 1
ATOM 911 N N . PRO A 1 115 ? -0.348 -11.234 6.261 1.00 74.69 115 PRO A N 1
ATOM 912 C CA . PRO A 1 115 ? -1.570 -11.951 6.648 1.00 74.69 115 PRO A CA 1
ATOM 913 C C . PRO A 1 115 ? -2.156 -11.478 7.986 1.00 74.69 115 PRO A C 1
ATOM 915 O O . PRO A 1 115 ? -3.369 -11.488 8.186 1.00 74.69 115 PRO A O 1
ATOM 918 N N . GLN A 1 116 ? -1.282 -11.016 8.883 1.00 76.44 116 GLN A N 1
ATOM 919 C CA . GLN A 1 116 ? -1.621 -10.516 10.215 1.00 76.44 116 GLN A CA 1
ATOM 920 C C . GLN A 1 116 ? -2.553 -9.294 10.171 1.00 76.44 116 GLN A C 1
ATOM 922 O O . GLN A 1 116 ? -3.375 -9.126 11.067 1.00 76.44 116 GLN A O 1
ATOM 927 N N . LEU A 1 117 ? -2.488 -8.459 9.125 1.00 76.88 117 LEU A N 1
ATOM 928 C CA . LEU A 1 117 ? -3.406 -7.322 8.972 1.00 76.88 117 LEU A CA 1
ATOM 929 C C . LEU A 1 117 ? -4.852 -7.794 8.786 1.00 76.88 117 LEU A C 1
ATOM 931 O O . LEU A 1 117 ? -5.773 -7.239 9.387 1.00 76.88 117 LEU A O 1
ATOM 935 N N . PHE A 1 118 ? -5.052 -8.851 7.996 1.00 79.00 118 PHE A N 1
ATOM 936 C CA . PHE A 1 118 ? -6.377 -9.416 7.750 1.00 79.00 118 PHE A CA 1
ATOM 937 C C . PHE A 1 118 ? -6.953 -10.071 9.007 1.00 79.00 118 PHE A C 1
ATOM 939 O O . PHE A 1 118 ? -8.140 -9.904 9.288 1.00 79.00 118 PHE A O 1
ATOM 946 N N . THR A 1 119 ? -6.122 -10.758 9.799 1.00 81.44 119 THR A N 1
ATOM 947 C CA . THR A 1 119 ? -6.566 -11.372 11.060 1.00 81.44 119 THR A CA 1
ATOM 948 C C . THR A 1 119 ? -6.916 -10.319 12.109 1.00 81.44 119 THR A C 1
ATOM 950 O O . THR A 1 119 ? -7.996 -10.396 12.690 1.00 81.44 119 THR A O 1
ATOM 953 N N . CYS A 1 120 ? -6.073 -9.293 12.295 1.00 77.38 120 CYS A N 1
ATOM 954 C CA . CYS A 1 120 ? -6.346 -8.197 13.235 1.00 77.38 120 CYS A CA 1
ATOM 955 C C . CYS A 1 120 ? -7.641 -7.457 12.868 1.00 77.38 120 CYS A C 1
ATOM 957 O O . CYS A 1 120 ? -8.453 -7.126 13.730 1.00 77.38 120 CYS A O 1
ATOM 959 N N . ARG A 1 121 ? -7.878 -7.241 11.567 1.00 81.44 121 ARG A N 1
ATOM 960 C CA . ARG A 1 121 ? -9.112 -6.626 11.068 1.00 81.44 121 ARG A CA 1
ATOM 961 C C . ARG A 1 121 ? -10.345 -7.486 11.344 1.00 81.44 121 ARG A C 1
ATOM 963 O O . ARG A 1 121 ? -11.361 -6.954 11.787 1.00 81.44 121 ARG A O 1
ATOM 970 N N . ALA A 1 122 ? -10.273 -8.788 11.068 1.00 83.19 122 ALA A N 1
ATOM 971 C CA . ALA A 1 122 ? -11.380 -9.707 11.321 1.00 83.19 122 ALA A CA 1
ATOM 972 C C . ALA A 1 122 ? -11.745 -9.742 12.814 1.00 83.19 122 ALA A C 1
ATOM 974 O O . ALA A 1 122 ? -12.922 -9.667 13.165 1.00 83.19 122 ALA A O 1
ATOM 975 N N . GLU A 1 123 ? -10.743 -9.773 13.693 1.00 82.75 123 GLU A N 1
ATOM 976 C CA . GLU A 1 123 ? -10.945 -9.738 15.141 1.00 82.75 123 GLU A CA 1
ATOM 977 C C . GLU A 1 123 ? -11.576 -8.417 15.610 1.00 82.75 123 GLU A C 1
ATOM 979 O O . GLU A 1 123 ? -12.571 -8.433 16.340 1.00 82.75 123 GLU A O 1
ATOM 984 N N . ALA A 1 124 ? -11.069 -7.276 15.131 1.00 83.50 124 ALA A N 1
ATOM 985 C CA . ALA A 1 124 ? -11.629 -5.964 15.450 1.00 83.50 124 ALA A CA 1
ATOM 986 C C . ALA A 1 124 ? -13.101 -5.837 15.017 1.00 83.50 124 ALA A C 1
ATOM 988 O O . ALA A 1 124 ? -13.924 -5.325 15.777 1.00 83.50 124 ALA A O 1
ATOM 989 N N . LEU A 1 125 ? -13.461 -6.347 13.834 1.00 83.44 125 LEU A N 1
ATOM 990 C CA . LEU A 1 125 ? -14.844 -6.352 13.345 1.00 83.44 125 LEU A CA 1
ATOM 991 C C . LEU A 1 125 ? -15.770 -7.200 14.223 1.00 83.44 125 LEU A C 1
ATOM 993 O O . LEU A 1 125 ? -16.859 -6.744 14.570 1.00 83.44 125 LEU A O 1
ATOM 997 N N . LEU A 1 126 ? -15.332 -8.397 14.628 1.00 84.88 126 LEU A N 1
ATOM 998 C CA . LEU A 1 126 ? -16.108 -9.262 15.523 1.00 84.88 126 LEU A CA 1
ATOM 999 C C . LEU A 1 126 ? -16.353 -8.591 16.879 1.00 84.88 126 LEU A C 1
ATOM 1001 O O . LEU A 1 126 ? -17.471 -8.617 17.398 1.00 84.88 126 LEU A O 1
ATOM 1005 N N . LYS A 1 127 ? -15.328 -7.944 17.445 1.00 82.44 127 LYS A N 1
ATOM 1006 C CA . LYS A 1 127 ? -15.449 -7.219 18.717 1.00 82.44 127 LYS A CA 1
ATOM 1007 C C . LYS A 1 127 ? -16.344 -5.988 18.599 1.00 82.44 127 LYS A C 1
ATOM 1009 O O . LYS A 1 127 ? -17.157 -5.753 19.488 1.00 82.44 127 LYS A O 1
ATOM 1014 N N . LEU A 1 128 ? -16.254 -5.237 17.501 1.00 82.81 128 LEU A N 1
ATOM 1015 C CA . LEU A 1 128 ? -17.135 -4.093 17.254 1.00 82.81 128 LEU A CA 1
ATOM 1016 C C . LEU A 1 128 ? -18.595 -4.515 17.098 1.00 82.81 128 LEU A C 1
ATOM 1018 O O . LEU A 1 128 ? -19.464 -3.876 17.687 1.00 82.81 128 LEU A O 1
ATOM 1022 N N . HIS A 1 129 ? -18.864 -5.592 16.358 1.00 83.50 129 HIS A N 1
ATOM 1023 C CA . HIS A 1 129 ? -20.221 -6.106 16.196 1.00 83.50 129 HIS A CA 1
ATOM 1024 C C . HIS A 1 129 ? -20.814 -6.532 17.543 1.00 83.50 129 HIS A C 1
ATOM 1026 O O . HIS A 1 129 ? -21.906 -6.094 17.892 1.00 83.50 129 HIS A O 1
ATOM 1032 N N . SER A 1 130 ? -20.046 -7.272 18.350 1.00 77.62 130 SER A N 1
ATOM 1033 C CA . SER A 1 130 ? -20.473 -7.697 19.687 1.00 77.62 130 SER A CA 1
ATOM 1034 C C . SER A 1 130 ? -20.799 -6.520 20.617 1.00 77.62 130 SER A C 1
ATOM 1036 O O . SER A 1 130 ? -21.725 -6.621 21.420 1.00 77.62 130 SER A O 1
ATOM 1038 N N . LEU A 1 131 ? -20.075 -5.398 20.513 1.00 73.75 131 LEU A N 1
ATOM 1039 C CA . LEU A 1 131 ? -20.359 -4.189 21.296 1.00 73.75 131 LEU A CA 1
ATOM 1040 C C . LEU A 1 131 ? -21.632 -3.470 20.827 1.00 73.75 131 LEU A C 1
ATOM 1042 O O . LEU A 1 131 ? -22.386 -2.964 21.659 1.00 73.75 131 LEU A O 1
ATOM 1046 N N . VAL A 1 132 ? -21.881 -3.422 19.516 1.00 77.00 132 VAL A N 1
ATOM 1047 C CA . VAL A 1 132 ? -23.116 -2.847 18.956 1.00 77.00 132 VAL A CA 1
ATOM 1048 C C . VAL A 1 132 ? -24.326 -3.683 19.366 1.00 77.00 132 VAL A C 1
ATOM 1050 O O . VAL A 1 132 ? -25.321 -3.122 19.826 1.00 77.00 132 VAL A O 1
ATOM 1053 N N . ASP A 1 133 ? -24.217 -5.008 19.281 1.00 73.44 133 ASP A N 1
ATOM 1054 C CA . ASP A 1 133 ? -25.285 -5.929 19.675 1.00 73.44 133 ASP A CA 1
ATOM 1055 C C . ASP A 1 133 ? -25.603 -5.806 21.168 1.00 73.44 133 ASP A C 1
ATOM 1057 O O . ASP A 1 133 ? -26.769 -5.717 21.557 1.00 73.44 133 ASP A O 1
ATOM 1061 N N . ALA A 1 134 ? -24.568 -5.720 22.014 1.00 72.00 134 ALA A N 1
ATOM 1062 C CA . ALA A 1 134 ? -24.735 -5.476 23.443 1.00 72.00 134 ALA A CA 1
ATOM 1063 C C . ALA A 1 134 ? -25.446 -4.138 23.719 1.00 72.00 134 ALA A C 1
ATOM 1065 O O . ALA A 1 134 ? -26.351 -4.080 24.551 1.00 72.00 134 ALA A O 1
ATOM 1066 N N . GLY A 1 135 ? -25.092 -3.070 22.996 1.00 74.56 135 GLY A N 1
ATOM 1067 C CA . GLY A 1 135 ? -25.749 -1.765 23.112 1.00 74.56 135 GLY A CA 1
ATOM 1068 C C . GLY A 1 135 ? -27.228 -1.789 22.713 1.00 74.56 135 GLY A C 1
ATOM 1069 O O . GLY A 1 135 ? -28.060 -1.213 23.414 1.00 74.56 135 GLY A O 1
ATOM 1070 N N . ALA A 1 136 ? -27.570 -2.500 21.635 1.00 76.69 136 ALA A N 1
ATOM 1071 C CA . ALA A 1 136 ? -28.955 -2.687 21.199 1.00 76.69 136 ALA A CA 1
ATOM 1072 C C . ALA A 1 136 ? -29.780 -3.509 22.208 1.00 76.69 136 ALA A C 1
ATOM 1074 O O . ALA A 1 136 ? -30.955 -3.224 22.447 1.00 76.69 136 ALA A O 1
ATOM 1075 N N . GLY A 1 137 ? -29.157 -4.501 22.851 1.00 69.69 137 GLY A N 1
ATOM 1076 C CA . GLY A 1 137 ? -29.765 -5.237 23.960 1.00 69.69 137 GLY A CA 1
ATOM 1077 C C . GLY A 1 137 ? -30.101 -4.330 25.146 1.00 69.69 137 GLY A C 1
ATOM 1078 O O . GLY A 1 137 ? -31.200 -4.413 25.688 1.00 69.69 137 GLY A O 1
ATOM 1079 N N . LEU A 1 138 ? -29.195 -3.413 25.502 1.00 68.25 138 LEU A N 1
ATOM 1080 C CA . LEU A 1 138 ? -29.401 -2.451 26.590 1.00 68.25 138 LEU A CA 1
ATOM 1081 C C . LEU A 1 138 ? -30.490 -1.412 26.274 1.00 68.25 138 LEU A C 1
ATOM 1083 O O . LEU A 1 138 ? -31.239 -1.033 27.171 1.00 68.25 138 LEU A O 1
ATOM 1087 N N . SER A 1 139 ? -30.624 -0.970 25.018 1.00 73.38 139 SER A N 1
ATOM 1088 C CA . SER A 1 139 ? -31.694 -0.040 24.617 1.00 73.38 139 SER A CA 1
ATOM 1089 C C . SER A 1 139 ? -33.086 -0.674 24.608 1.00 73.38 139 SER A C 1
ATOM 1091 O O . SER A 1 139 ? -34.080 0.038 24.718 1.00 73.38 139 SER A O 1
ATOM 1093 N N . ASN A 1 140 ? -33.153 -2.002 24.490 1.00 69.25 140 ASN A N 1
ATOM 1094 C CA . ASN A 1 140 ? -34.394 -2.773 24.521 1.00 69.25 140 ASN A CA 1
ATOM 1095 C C . ASN A 1 140 ? -34.824 -3.167 25.941 1.00 69.25 140 ASN A C 1
ATOM 1097 O O . ASN A 1 140 ? 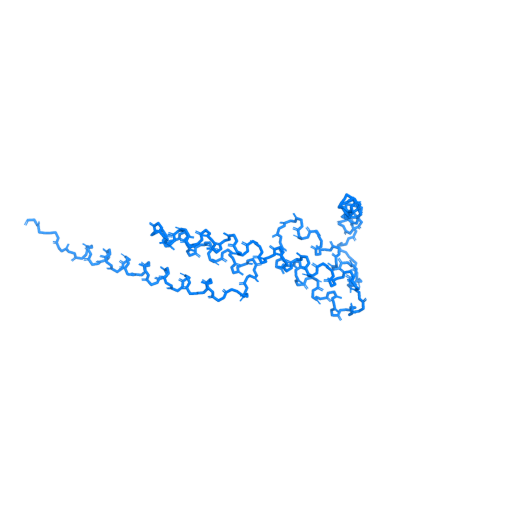-35.861 -3.812 26.096 1.00 69.25 140 ASN A O 1
ATOM 1101 N N . ILE A 1 141 ? -34.061 -2.792 26.976 1.00 68.75 141 ILE A N 1
ATOM 1102 C CA . ILE A 1 141 ? -34.495 -2.970 28.362 1.00 68.75 141 ILE A CA 1
ATOM 1103 C C . ILE A 1 141 ? -35.665 -2.005 28.602 1.00 68.75 141 ILE A C 1
ATOM 1105 O O . ILE A 1 141 ? -35.466 -0.787 28.532 1.00 68.75 141 ILE A O 1
ATOM 1109 N N . PRO A 1 142 ? -36.888 -2.503 28.871 1.00 63.28 142 PRO A N 1
ATOM 1110 C CA . PRO A 1 142 ? -38.009 -1.633 29.180 1.00 63.28 142 PRO A CA 1
ATOM 1111 C C . PRO A 1 142 ? -37.670 -0.838 30.442 1.00 63.28 142 PRO A C 1
ATOM 1113 O O . PRO A 1 142 ? -37.289 -1.408 31.466 1.00 63.28 142 PRO A O 1
ATOM 1116 N N . LYS A 1 143 ? -37.782 0.492 30.358 1.00 62.66 143 LYS A N 1
ATOM 1117 C CA . LYS A 1 143 ? -37.712 1.356 31.538 1.00 62.66 143 LYS A CA 1
ATOM 1118 C C . LYS A 1 143 ? -38.879 0.969 32.443 1.00 62.66 143 LYS A C 1
ATOM 1120 O O . LYS A 1 143 ? -40.023 1.250 32.104 1.00 62.66 143 LYS A O 1
ATOM 1125 N N . PHE A 1 144 ? -38.590 0.282 33.542 1.00 55.53 144 PHE A N 1
ATOM 1126 C CA . PHE A 1 144 ? -39.547 0.142 34.630 1.00 55.53 144 PHE A CA 1
ATOM 1127 C C . PHE A 1 144 ? -39.633 1.504 35.335 1.00 55.53 144 PHE A C 1
ATOM 1129 O O . PHE A 1 144 ? -38.651 1.937 35.940 1.00 55.53 144 PHE A O 1
ATOM 1136 N N . GLU A 1 145 ? -40.767 2.189 35.159 1.00 43.72 145 GLU A N 1
ATOM 1137 C CA . GLU A 1 145 ? -41.254 3.239 36.070 1.00 43.72 145 GLU A CA 1
ATOM 1138 C C . GLU A 1 145 ? -41.876 2.611 37.321 1.00 43.72 145 GLU A C 1
ATOM 1140 O O . GLU A 1 145 ? -42.518 1.540 37.190 1.00 43.72 145 GLU A O 1
#

Organism: NCBI:txid261450

pLDDT: mean 71.26, std 14.5, range [31.73, 85.69]

Foldseek 3Di:
DPPVVVVVVLVVLVVPCVPPPPDPPDPALVSLQSVLSVCVVVLVLVSSLVSLVVSCVRPVPPVVSVVSNVVSVVVLQVLLVVLQVVLVVCVVVVVLVSSLVSLVVNVSSVVPVDPSSVVSNVVSVVSVVVVVVVVVVVVPPDPDD

Radius of gyration: 22.34 Å; Cα contacts (8 Å, |Δi|>4): 119; chains: 1; bounding box: 70×33×63 Å

Secondary structure (DSSP, 8-state):
--HHHHHHHHHHHHHHHHTTTTS-----HHHHHHHHHHHHHTT-HHHHHHHHHHHHHH-TT-HHHHHHHHHHHHHHHHHHHHHHHHHHHHHHHT-HHHHHHHHHHHHHTT-TT-HHHHHHHHHHHHHHHHHHHHHHHHHTS----

Solvent-accessible surface area (backbone atoms only — not comparable to full-atom values): 7958 Å² total; per-residue (Å²): 144,69,66,68,63,52,54,51,53,49,54,57,53,55,55,64,53,74,77,63,60,93,75,66,89,69,94,41,40,69,58,31,42,55,48,18,56,52,28,48,77,71,69,41,47,49,59,20,49,52,30,30,53,56,17,39,72,71,35,77,81,47,64,67,46,59,55,50,48,53,56,49,50,52,52,38,50,54,52,26,51,54,29,48,52,52,19,54,52,25,50,75,74,64,40,36,69,60,17,35,50,32,35,50,53,24,48,69,49,59,36,80,88,45,70,64,48,59,51,54,35,53,52,25,50,54,54,51,50,55,52,52,53,52,50,55,55,60,71,66,54,77,82,82,128

Nearest PDB structures (foldseek):
  5xi8-assembly1_A  TM=3.937E-01  e=3.194E-01  Escherichia coli K-12
  5l9t-assembly1_C  TM=4.514E-01  e=6.838E-01  Homo sapiens
  6ait-assembly1_A  TM=4.442E-01  e=1.313E+00  Escherichia coli K-12
  7xn7-assembly1_q  TM=4.735E-01  e=1.921E+00  Komagataella phaffii
  6ait-assembly1_B  TM=3.966E-01  e=1.921E+00  Escherichia coli K-12

Sequence (145 aa):
MYDIDIRRDIFRRRFVCQSYCNHCTLDNAACRSNRAASLTVLGRLAEAVRDCDEAVWLDPGYSRVHQWLASLHLHTLQLAEQHLNKCLDAMRIGDWKSAMREGDVAIAAGAYSFPQLFTCRAEALLKLHSLVDAGAGLSNIPKFE